Protein AF-A0A7H4PNN4-F1 (afdb_monomer_lite)

Organism: NCBI:txid1134687

Foldseek 3Di:
DDDDDDDPDPDLVVVLVVVQVCQVVDQEAEDPPDDPPSVVVSQVSNVVRHPHYYHD

pLDDT: mean 94.83, std 5.07, range [68.5, 98.19]

Structure (mmCIF, N/CA/C/O backbone):
data_AF-A0A7H4PNN4-F1
#
_entry.id   AF-A0A7H4PNN4-F1
#
loop_
_atom_site.group_PDB
_atom_site.id
_atom_site.type_symbol
_atom_site.label_atom_id
_atom_site.label_alt_id
_atom_site.label_comp_id
_atom_site.label_asym_id
_atom_site.label_entity_id
_atom_site.label_seq_id
_atom_site.pdbx_PDB_ins_code
_atom_site.Cartn_x
_atom_site.Cartn_y
_atom_site.Cartn_z
_atom_site.occupancy
_atom_site.B_iso_or_equiv
_atom_site.auth_seq_id
_atom_site.auth_comp_id
_atom_site.auth_asym_id
_atom_site.auth_atom_id
_atom_site.pdbx_PDB_model_num
ATOM 1 N N . MET A 1 1 ? -2.979 -13.579 13.657 1.00 68.50 1 MET A N 1
ATOM 2 C CA . MET A 1 1 ? -3.037 -14.416 12.440 1.00 68.50 1 MET A CA 1
ATOM 3 C C . MET A 1 1 ? -2.939 -13.468 11.260 1.00 68.50 1 MET A C 1
ATOM 5 O O . MET A 1 1 ? -3.712 -12.522 11.239 1.00 68.50 1 MET A O 1
ATOM 9 N N . CYS A 1 2 ? -1.972 -13.658 10.362 1.00 77.19 2 CYS A N 1
ATOM 10 C CA . CYS A 1 2 ? -1.820 -12.842 9.153 1.00 77.19 2 CYS A CA 1
ATOM 11 C C . CYS A 1 2 ? -2.219 -13.689 7.946 1.00 77.19 2 CYS A C 1
ATOM 13 O O . CYS A 1 2 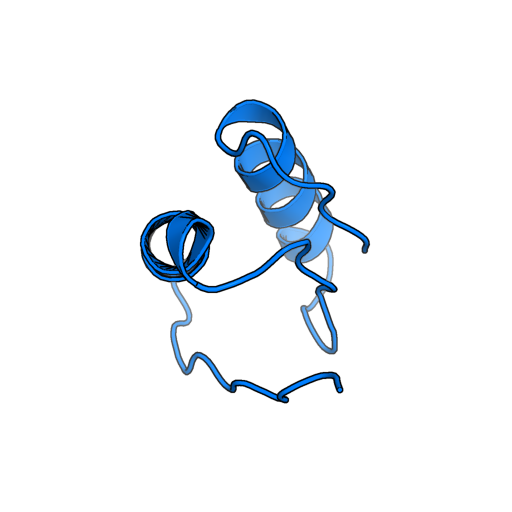? -1.762 -14.826 7.825 1.00 77.19 2 CYS A O 1
ATOM 15 N N . SER A 1 3 ? -3.073 -13.145 7.085 1.00 89.75 3 SER A N 1
ATOM 16 C CA . SER A 1 3 ? -3.513 -13.807 5.856 1.00 89.75 3 SER A CA 1
ATOM 17 C C . SER A 1 3 ? -2.743 -13.230 4.676 1.00 89.75 3 SER A C 1
ATOM 19 O O . SER A 1 3 ? -2.706 -12.015 4.510 1.00 89.75 3 SER A O 1
ATOM 21 N N . ILE A 1 4 ? -2.143 -14.092 3.857 1.00 92.44 4 ILE A N 1
ATOM 22 C CA . ILE A 1 4 ? -1.467 -13.682 2.621 1.00 92.44 4 ILE A CA 1
ATOM 23 C C . ILE A 1 4 ? -2.519 -13.591 1.517 1.00 92.44 4 ILE A C 1
ATOM 25 O O . ILE A 1 4 ? -3.227 -14.567 1.263 1.00 92.44 4 ILE A O 1
ATOM 29 N N . LEU A 1 5 ? -2.602 -12.443 0.847 1.00 93.75 5 LEU A N 1
ATOM 30 C CA . LEU A 1 5 ? -3.484 -12.231 -0.296 1.00 93.75 5 LEU A CA 1
ATOM 31 C C . LEU A 1 5 ? -2.658 -11.813 -1.510 1.00 93.75 5 LEU A C 1
ATOM 33 O O . LEU A 1 5 ? -1.843 -10.900 -1.422 1.00 93.75 5 LEU A O 1
ATOM 37 N N . LYS A 1 6 ? -2.894 -12.471 -2.646 1.00 93.62 6 LYS A N 1
ATOM 38 C CA . LYS A 1 6 ? -2.320 -12.072 -3.932 1.00 93.62 6 LYS A CA 1
ATOM 39 C C . LYS A 1 6 ? -3.353 -11.278 -4.718 1.00 93.62 6 LYS A C 1
ATOM 41 O O . LYS A 1 6 ? -4.471 -11.756 -4.906 1.00 93.62 6 LYS A O 1
ATOM 46 N N . VAL A 1 7 ? -2.963 -10.095 -5.176 1.00 94.38 7 VAL A N 1
ATOM 47 C CA . VAL A 1 7 ? -3.764 -9.244 -6.059 1.00 94.38 7 VAL A CA 1
ATOM 48 C C . VAL A 1 7 ? -3.052 -9.201 -7.407 1.00 94.38 7 VAL A C 1
ATOM 50 O O . VAL A 1 7 ? -1.969 -8.637 -7.513 1.00 94.38 7 VAL A O 1
ATOM 53 N N . ASP A 1 8 ? -3.639 -9.849 -8.410 1.00 94.69 8 ASP A N 1
ATOM 54 C CA . ASP A 1 8 ? -3.106 -9.904 -9.776 1.00 94.69 8 ASP A CA 1
ATOM 55 C C . ASP A 1 8 ? -3.663 -8.732 -10.597 1.00 94.69 8 ASP A C 1
ATOM 57 O O . ASP A 1 8 ? -4.562 -8.886 -11.422 1.00 94.69 8 ASP A O 1
ATOM 61 N N . GLU A 1 9 ? -3.195 -7.527 -10.274 1.00 95.06 9 GLU A N 1
ATOM 62 C CA . GLU A 1 9 ? -3.548 -6.289 -10.967 1.00 95.06 9 GLU A CA 1
ATOM 63 C C . GLU A 1 9 ? -2.269 -5.511 -11.281 1.00 95.06 9 GLU A C 1
ATOM 65 O O . GLU A 1 9 ? -1.427 -5.299 -10.409 1.00 95.06 9 GLU A O 1
ATOM 70 N N . LEU A 1 10 ? -2.125 -5.109 -12.543 1.00 93.00 10 LEU A N 1
ATOM 71 C CA . LEU A 1 10 ? -0.920 -4.464 -13.068 1.00 93.00 10 LEU A CA 1
ATOM 72 C C . LEU A 1 10 ? -1.047 -2.940 -13.093 1.00 93.00 10 LEU A C 1
ATOM 74 O O . LEU A 1 10 ? -0.038 -2.243 -13.172 1.00 93.00 10 LEU A O 1
ATOM 78 N N . ASP A 1 11 ? -2.275 -2.423 -13.052 1.00 95.19 11 ASP A N 1
ATOM 79 C CA . ASP A 1 11 ? -2.553 -0.998 -12.932 1.00 95.19 11 ASP A CA 1
ATOM 80 C C . ASP A 1 11 ? -2.444 -0.569 -11.453 1.00 95.19 11 ASP A C 1
ATOM 82 O O . ASP A 1 11 ? -3.238 -1.029 -10.622 1.00 95.19 11 ASP A O 1
ATOM 86 N N . PRO A 1 12 ? -1.495 0.318 -11.092 1.00 95.50 12 PRO A N 1
ATOM 87 C CA . PRO A 1 12 ? -1.283 0.719 -9.703 1.00 95.50 12 PRO A CA 1
ATOM 88 C C . PRO A 1 12 ? -2.518 1.341 -9.049 1.00 95.50 12 PRO A C 1
ATOM 90 O O . PRO A 1 12 ? -2.791 1.078 -7.879 1.00 95.50 12 PRO A O 1
ATOM 93 N N . ASP A 1 13 ? -3.300 2.132 -9.785 1.00 97.25 13 ASP A N 1
ATOM 94 C CA . ASP A 1 13 ? -4.483 2.796 -9.238 1.00 97.25 13 ASP A CA 1
ATOM 95 C C . ASP A 1 13 ? -5.598 1.785 -8.967 1.00 97.25 13 ASP A C 1
ATOM 97 O O . ASP A 1 13 ? -6.284 1.853 -7.939 1.00 97.25 13 ASP A O 1
ATOM 101 N N . LYS A 1 14 ? -5.772 0.796 -9.849 1.00 97.81 14 LYS A N 1
ATOM 102 C CA . LYS A 1 14 ? -6.709 -0.310 -9.602 1.00 97.81 14 LYS A CA 1
ATOM 103 C C . LYS A 1 14 ? -6.252 -1.193 -8.451 1.00 97.81 14 LYS A C 1
ATOM 105 O O . LYS A 1 14 ? -7.082 -1.541 -7.614 1.00 97.81 14 LYS A O 1
ATOM 110 N N . PHE A 1 15 ? -4.957 -1.487 -8.355 1.00 97.31 15 PHE A N 1
ATOM 111 C CA . PHE A 1 15 ? -4.392 -2.221 -7.227 1.00 97.31 15 PHE A CA 1
ATOM 112 C C . PHE A 1 15 ? -4.699 -1.507 -5.902 1.00 97.31 15 PHE A C 1
ATOM 114 O O . PHE A 1 15 ? -5.253 -2.113 -4.984 1.00 97.31 15 PHE A O 1
ATOM 121 N N . ILE A 1 16 ? -4.441 -0.194 -5.831 1.00 97.94 16 ILE A N 1
ATOM 122 C CA . ILE A 1 16 ? -4.759 0.640 -4.662 1.00 97.94 16 ILE A CA 1
ATOM 123 C C . ILE A 1 16 ? -6.253 0.563 -4.325 1.00 97.94 16 ILE A C 1
ATOM 125 O O . ILE A 1 16 ? -6.617 0.421 -3.159 1.00 97.94 16 ILE A O 1
ATOM 12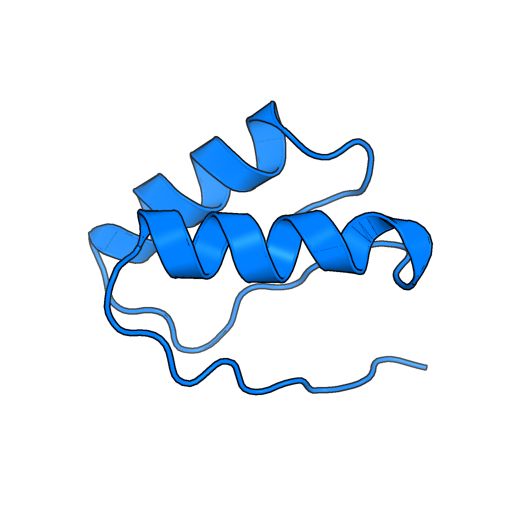9 N N . ASN A 1 17 ? -7.134 0.639 -5.328 1.00 98.19 17 ASN A N 1
ATOM 130 C CA . ASN A 1 17 ? -8.580 0.535 -5.121 1.00 98.19 17 ASN A CA 1
ATOM 131 C C . ASN A 1 17 ? -8.994 -0.817 -4.528 1.00 98.19 17 ASN A C 1
ATOM 133 O O . ASN A 1 17 ? -9.820 -0.846 -3.615 1.00 98.19 17 ASN A O 1
ATOM 137 N N . VAL A 1 18 ? -8.418 -1.915 -5.023 1.00 97.94 18 VAL A N 1
ATOM 138 C CA . VAL A 1 18 ? -8.678 -3.266 -4.508 1.00 97.94 18 VAL A CA 1
ATOM 139 C C . VAL A 1 18 ? -8.212 -3.383 -3.061 1.00 97.94 18 VAL A C 1
ATOM 141 O O . VAL A 1 18 ? -8.990 -3.804 -2.209 1.00 97.94 18 VAL A O 1
ATOM 144 N N . VAL A 1 19 ? -6.979 -2.968 -2.758 1.00 97.50 19 VAL A N 1
ATOM 145 C CA . VAL A 1 19 ? -6.422 -3.068 -1.401 1.00 97.50 19 VAL A CA 1
ATOM 146 C C . VAL A 1 19 ? -7.188 -2.188 -0.413 1.00 97.50 19 VAL A C 1
ATOM 148 O O . VAL A 1 19 ? -7.544 -2.655 0.667 1.00 97.50 19 VAL A O 1
ATOM 151 N N . ALA A 1 20 ? -7.523 -0.951 -0.785 1.00 97.75 20 ALA A N 1
ATOM 152 C CA . ALA A 1 20 ? -8.287 -0.051 0.077 1.00 97.75 20 ALA A CA 1
ATOM 153 C C . ALA A 1 20 ? -9.695 -0.588 0.389 1.00 97.75 20 ALA A C 1
ATOM 155 O O . ALA A 1 20 ? -10.196 -0.405 1.495 1.00 97.75 20 ALA A O 1
ATOM 156 N N . ALA A 1 21 ? -10.333 -1.302 -0.546 1.00 97.75 21 ALA A N 1
ATOM 157 C CA . ALA A 1 21 ? -11.635 -1.926 -0.299 1.00 97.75 21 ALA A CA 1
ATOM 158 C C . ALA A 1 21 ? -11.583 -3.036 0.772 1.00 97.75 21 ALA A C 1
ATOM 160 O O . ALA A 1 21 ? -12.616 -3.380 1.348 1.00 97.75 21 ALA A O 1
ATOM 161 N N . LEU A 1 22 ? -10.396 -3.579 1.063 1.00 96.75 22 LEU A N 1
ATOM 162 C CA . LEU A 1 22 ? -10.188 -4.606 2.084 1.00 96.75 22 LEU A CA 1
ATOM 163 C C . LEU A 1 22 ? -9.993 -4.035 3.496 1.00 96.75 22 LEU A C 1
ATOM 165 O O . LEU A 1 22 ? -9.962 -4.816 4.448 1.00 96.75 22 LEU A O 1
ATOM 169 N N . GLU A 1 23 ? -9.905 -2.709 3.658 1.00 97.50 23 GLU A N 1
ATOM 170 C CA . GLU A 1 23 ? -9.699 -2.038 4.952 1.00 97.50 23 GLU A CA 1
ATOM 171 C C . GLU A 1 23 ? -10.602 -2.567 6.084 1.00 97.50 23 GLU A C 1
ATOM 173 O O . GLU A 1 23 ? -10.069 -2.877 7.146 1.00 97.50 23 GLU A O 1
ATOM 178 N N . PRO A 1 24 ? -11.923 -2.790 5.899 1.00 97.62 24 PRO A N 1
ATOM 179 C CA . PRO A 1 24 ? -12.788 -3.263 6.986 1.00 97.62 24 PRO A CA 1
ATOM 180 C C . PRO A 1 24 ? -12.469 -4.682 7.481 1.00 97.62 24 PRO A C 1
ATOM 182 O O . PRO A 1 24 ? -12.966 -5.099 8.525 1.00 97.62 24 PRO A O 1
ATOM 185 N N . THR A 1 25 ? -11.687 -5.447 6.713 1.00 96.62 25 THR A N 1
ATOM 186 C CA . THR A 1 25 ? -11.359 -6.850 7.003 1.00 96.62 25 THR A CA 1
ATOM 187 C C . THR A 1 25 ? -10.055 -6.987 7.789 1.00 96.62 25 THR A C 1
ATOM 189 O O . THR A 1 25 ? -9.877 -7.966 8.516 1.00 96.62 25 THR A O 1
ATOM 192 N N . PHE A 1 26 ? -9.135 -6.027 7.659 1.00 96.50 26 PHE A N 1
ATOM 193 C CA . PHE A 1 26 ? -7.773 -6.137 8.179 1.00 96.50 26 PHE A CA 1
ATOM 194 C C . PHE A 1 26 ? -7.442 -5.020 9.171 1.00 96.50 26 PHE A C 1
ATOM 196 O O . PHE A 1 26 ? -7.891 -3.891 9.041 1.00 96.50 26 PHE A O 1
ATOM 203 N N . GLY A 1 27 ? -6.606 -5.334 10.165 1.00 95.62 27 GLY A N 1
ATOM 204 C CA . GLY A 1 27 ? -6.084 -4.343 11.119 1.00 95.62 27 GLY A CA 1
ATOM 2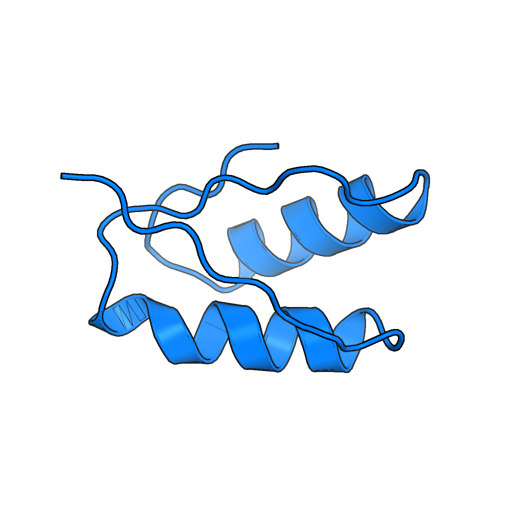05 C C . GLY A 1 27 ? -4.823 -3.614 10.642 1.00 95.62 27 GLY A C 1
ATOM 206 O O . GLY A 1 27 ? -4.329 -2.736 11.340 1.00 95.62 27 GLY A O 1
ATOM 207 N N . GLY A 1 28 ? -4.280 -4.000 9.488 1.00 96.81 28 GLY A N 1
ATOM 208 C CA . GLY A 1 28 ? -3.105 -3.409 8.855 1.00 96.81 28 GLY A CA 1
ATOM 209 C C . GLY A 1 28 ? -2.764 -4.141 7.559 1.00 96.81 28 GLY A C 1
ATOM 210 O O . GLY A 1 28 ? -3.134 -5.306 7.392 1.00 96.81 28 GLY A O 1
ATOM 211 N N . ILE A 1 29 ? -2.070 -3.457 6.653 1.00 97.50 29 ILE A N 1
ATOM 212 C CA . ILE A 1 29 ? -1.618 -3.996 5.366 1.00 97.50 29 ILE A CA 1
ATOM 213 C C . 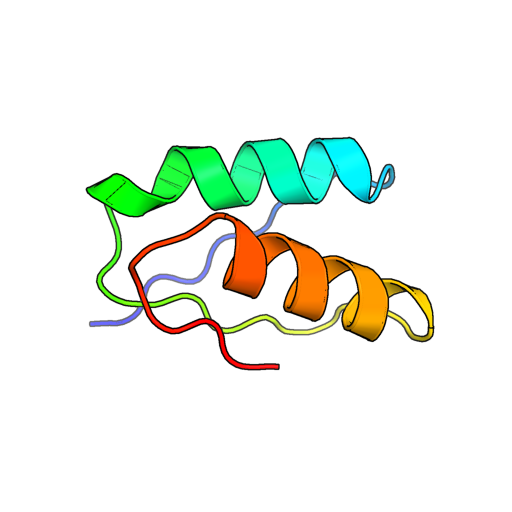ILE A 1 29 ? -0.092 -3.978 5.332 1.00 97.50 29 ILE A C 1
ATOM 215 O O . ILE A 1 29 ? 0.520 -2.966 5.657 1.00 97.50 29 ILE A O 1
ATOM 219 N N . ASN A 1 30 ? 0.512 -5.090 4.927 1.00 96.75 30 ASN A N 1
ATOM 220 C CA . ASN A 1 30 ? 1.940 -5.194 4.644 1.00 96.75 30 ASN A CA 1
ATOM 221 C C . ASN A 1 30 ? 2.088 -5.454 3.145 1.00 96.75 30 ASN A C 1
ATOM 223 O O . ASN A 1 30 ? 1.567 -6.461 2.657 1.00 96.75 30 ASN A O 1
ATOM 227 N N . LEU A 1 31 ? 2.694 -4.518 2.422 1.00 95.75 31 LEU A N 1
ATOM 228 C CA . LEU A 1 31 ? 2.972 -4.671 0.999 1.00 95.75 31 LEU A CA 1
ATOM 229 C C . LEU A 1 31 ? 4.209 -5.562 0.849 1.00 95.75 31 LEU A C 1
ATOM 231 O O . LEU A 1 31 ? 5.149 -5.450 1.614 1.00 95.75 31 LEU A O 1
ATOM 235 N N . GLU A 1 32 ? 4.187 -6.494 -0.096 1.00 94.69 32 GLU A N 1
ATOM 236 C CA . GLU A 1 32 ? 5.296 -7.422 -0.341 1.00 94.69 32 GLU A CA 1
ATOM 237 C C . GLU A 1 32 ? 5.412 -7.644 -1.849 1.00 94.69 32 GLU A C 1
ATOM 239 O O . GLU A 1 32 ? 4.407 -7.605 -2.564 1.00 94.69 32 GLU A O 1
ATOM 244 N N . ASP A 1 33 ? 6.632 -7.883 -2.333 1.00 91.38 33 ASP A N 1
ATOM 245 C CA . ASP A 1 33 ? 6.932 -8.222 -3.734 1.00 91.38 33 ASP A CA 1
ATOM 246 C C . ASP A 1 33 ? 6.424 -7.213 -4.796 1.00 91.38 33 ASP A C 1
ATOM 248 O O . ASP A 1 33 ? 6.259 -7.556 -5.971 1.00 91.38 33 ASP A O 1
ATOM 252 N N . ILE A 1 34 ? 6.215 -5.944 -4.426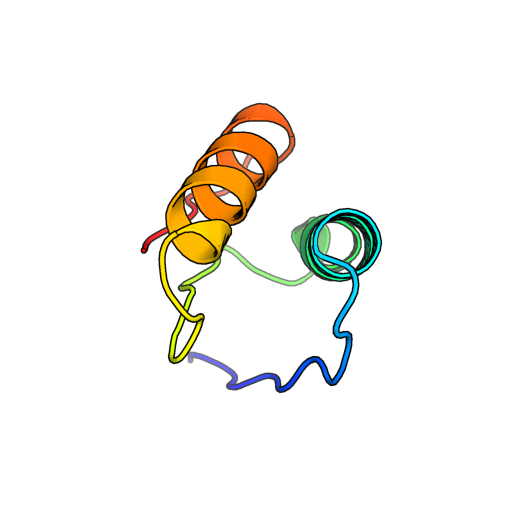 1.00 91.06 34 ILE A N 1
ATOM 253 C CA . ILE A 1 34 ? 5.856 -4.872 -5.368 1.00 91.06 34 ILE A CA 1
ATOM 254 C C . ILE A 1 34 ? 7.127 -4.224 -5.922 1.00 91.06 34 ILE A C 1
ATOM 256 O O . ILE A 1 34 ? 8.014 -3.793 -5.184 1.00 91.06 34 ILE A O 1
ATOM 260 N N . LYS A 1 35 ? 7.213 -4.123 -7.249 1.00 90.38 35 LYS A N 1
ATOM 261 C CA . LYS A 1 35 ? 8.369 -3.545 -7.939 1.00 90.38 35 LYS A CA 1
ATOM 262 C C . LYS A 1 35 ? 8.520 -2.041 -7.648 1.00 90.38 35 LYS A C 1
ATOM 264 O O . LYS A 1 35 ? 7.542 -1.311 -7.505 1.00 90.38 35 LYS A O 1
ATOM 269 N N . ALA A 1 36 ? 9.768 -1.577 -7.607 1.00 90.69 36 ALA A N 1
ATOM 270 C CA . ALA A 1 36 ? 10.097 -0.156 -7.653 1.00 90.69 36 ALA A CA 1
ATOM 271 C C . ALA A 1 36 ? 10.117 0.375 -9.108 1.00 90.69 36 ALA A C 1
ATOM 273 O O . ALA A 1 36 ? 10.606 -0.328 -10.003 1.00 90.69 36 ALA A O 1
ATOM 274 N N . PRO A 1 37 ? 9.708 1.639 -9.348 1.00 91.50 37 PRO A N 1
ATOM 275 C CA . PRO A 1 37 ? 9.354 2.661 -8.355 1.00 91.50 37 PRO A CA 1
ATOM 276 C C . PRO A 1 37 ? 7.877 2.655 -7.918 1.00 91.50 37 PRO A C 1
ATOM 278 O O . PRO A 1 37 ? 7.489 3.502 -7.115 1.00 91.50 37 PRO A O 1
ATOM 281 N N . GLU A 1 38 ? 7.049 1.743 -8.431 1.00 92.31 38 GLU A N 1
ATOM 282 C CA . GLU A 1 38 ? 5.599 1.745 -8.202 1.00 92.31 38 GLU A CA 1
ATOM 283 C C . GLU A 1 38 ? 5.215 1.514 -6.731 1.00 92.31 38 GLU A C 1
ATOM 285 O O . GLU A 1 38 ? 4.237 2.096 -6.257 1.00 92.31 38 GLU A O 1
ATOM 290 N N . CYS A 1 39 ? 6.005 0.735 -5.984 1.00 94.69 39 CYS A N 1
ATOM 291 C CA . CYS A 1 39 ? 5.776 0.474 -4.560 1.00 94.69 39 CYS A CA 1
ATOM 292 C C . CYS A 1 39 ? 5.658 1.755 -3.718 1.00 94.69 39 CYS A C 1
ATOM 294 O O . CYS A 1 39 ? 4.752 1.849 -2.893 1.00 94.69 39 CYS A O 1
ATOM 296 N N . PHE A 1 40 ? 6.485 2.775 -3.978 1.00 95.50 40 PHE A N 1
ATOM 297 C CA . PHE A 1 40 ? 6.448 4.045 -3.244 1.00 95.50 40 PHE A CA 1
ATOM 298 C C . PHE A 1 40 ? 5.143 4.808 -3.488 1.00 95.50 40 PHE A C 1
ATOM 300 O O . PHE A 1 40 ? 4.559 5.372 -2.562 1.00 95.50 40 PHE A O 1
ATOM 307 N N . TYR A 1 41 ? 4.671 4.810 -4.738 1.00 96.75 41 TYR A N 1
ATOM 308 C CA . TYR A 1 41 ? 3.405 5.440 -5.105 1.00 96.75 41 TYR A CA 1
ATOM 309 C C . TYR A 1 41 ? 2.222 4.735 -4.429 1.00 96.75 41 TYR A C 1
ATOM 311 O O . TYR A 1 41 ? 1.368 5.392 -3.831 1.00 96.75 41 TYR A O 1
ATOM 319 N N . ILE A 1 42 ? 2.205 3.400 -4.474 1.00 97.12 42 ILE A N 1
ATOM 320 C CA . ILE A 1 42 ? 1.156 2.571 -3.870 1.00 97.12 42 ILE A CA 1
ATOM 321 C C . ILE A 1 42 ? 1.129 2.740 -2.347 1.00 97.12 42 ILE A C 1
ATOM 323 O O . ILE A 1 42 ? 0.063 3.000 -1.787 1.00 97.12 42 ILE A O 1
ATOM 327 N N . GLU A 1 43 ? 2.282 2.658 -1.678 1.00 97.44 43 GLU A N 1
ATOM 328 C CA . GLU A 1 43 ? 2.403 2.853 -0.229 1.00 97.44 43 GLU A CA 1
ATOM 329 C C . GLU A 1 43 ? 1.868 4.227 0.187 1.00 97.44 43 GLU A C 1
ATOM 331 O O . GLU A 1 43 ? 1.016 4.318 1.076 1.00 97.44 43 GLU A O 1
ATOM 336 N N . GLN A 1 44 ? 2.321 5.297 -0.478 1.00 97.75 44 GLN A N 1
ATOM 337 C CA . GLN A 1 44 ? 1.887 6.656 -0.164 1.00 97.75 44 GLN A CA 1
ATOM 338 C C . GLN A 1 44 ? 0.367 6.800 -0.316 1.00 97.75 44 GLN A C 1
ATOM 340 O O . GLN A 1 44 ? -0.299 7.315 0.582 1.00 97.75 44 GLN A O 1
ATOM 345 N N . LYS A 1 45 ? -0.202 6.319 -1.427 1.00 98.19 45 LYS A N 1
ATOM 346 C CA . LYS A 1 45 ? -1.639 6.445 -1.702 1.00 98.19 45 LYS A CA 1
ATOM 347 C C . LYS A 1 45 ? -2.506 5.642 -0.742 1.00 98.19 45 LYS A C 1
ATOM 349 O O . LYS A 1 45 ? -3.562 6.123 -0.335 1.00 98.19 45 LYS A O 1
ATOM 354 N N . LEU A 1 46 ? -2.070 4.445 -0.358 1.00 98.06 46 LEU A N 1
ATOM 355 C CA . LEU A 1 46 ? -2.783 3.635 0.627 1.00 98.06 46 LEU A CA 1
ATOM 356 C C . LEU A 1 46 ? -2.726 4.278 2.018 1.00 98.06 46 LEU A C 1
ATOM 358 O O . LEU A 1 46 ? -3.758 4.356 2.678 1.00 98.06 46 LEU A O 1
ATOM 362 N N . ARG A 1 47 ? -1.576 4.834 2.426 1.00 97.94 47 ARG A N 1
ATOM 363 C CA . ARG A 1 47 ? -1.452 5.585 3.690 1.00 97.94 47 ARG A CA 1
ATOM 364 C C . ARG A 1 47 ? -2.309 6.846 3.742 1.00 97.94 47 ARG A C 1
ATOM 366 O O . ARG A 1 47 ? -2.817 7.182 4.803 1.00 97.94 47 ARG A O 1
ATOM 373 N N . GLU A 1 48 ? -2.456 7.551 2.622 1.00 97.75 48 GLU A N 1
ATOM 374 C CA . GLU A 1 48 ? -3.320 8.736 2.528 1.00 97.75 48 GLU A CA 1
ATOM 375 C C . GLU A 1 48 ? -4.813 8.378 2.632 1.00 97.75 48 GLU A C 1
ATOM 377 O O . GLU A 1 48 ? -5.608 9.186 3.113 1.00 97.75 48 GLU A O 1
ATOM 382 N N . ARG A 1 49 ? -5.207 7.192 2.151 1.00 97.44 49 ARG A N 1
ATOM 383 C CA . ARG A 1 49 ? -6.614 6.798 1.995 1.00 97.44 49 ARG A CA 1
ATOM 384 C C . ARG A 1 49 ? -7.165 5.965 3.151 1.00 97.44 49 ARG A C 1
ATOM 386 O O . ARG A 1 49 ? -8.367 6.033 3.398 1.00 97.44 49 ARG A O 1
ATOM 393 N N . MET A 1 50 ? -6.327 5.155 3.791 1.00 97.81 50 MET A N 1
ATOM 394 C CA . MET A 1 50 ? -6.750 4.143 4.759 1.00 97.81 50 MET A CA 1
ATOM 395 C C . MET A 1 50 ? -6.509 4.599 6.198 1.00 97.81 50 MET A C 1
ATOM 397 O O . MET A 1 50 ? -5.529 5.278 6.491 1.00 97.81 50 MET A O 1
ATOM 401 N N . ASN A 1 51 ? -7.374 4.173 7.121 1.00 98.00 51 ASN A N 1
ATOM 402 C CA . ASN A 1 51 ? -7.254 4.493 8.550 1.00 98.00 51 ASN A CA 1
ATOM 403 C C . ASN A 1 51 ? -6.486 3.425 9.346 1.00 98.00 51 ASN A C 1
ATOM 405 O O . ASN A 1 51 ? -6.362 3.526 10.568 1.00 98.00 51 ASN A O 1
ATOM 409 N N . ILE A 1 52 ? -5.989 2.391 8.668 1.00 98.00 52 ILE A N 1
ATOM 410 C CA . ILE A 1 52 ? -5.180 1.314 9.244 1.00 98.00 52 ILE A CA 1
ATOM 411 C C . ILE A 1 52 ? -3.717 1.461 8.807 1.00 98.00 52 ILE A C 1
ATOM 413 O O . ILE A 1 52 ? -3.447 2.029 7.747 1.00 98.00 52 ILE A O 1
ATOM 417 N N . PRO A 1 53 ? -2.750 0.961 9.592 1.00 97.88 53 PRO A N 1
ATOM 418 C CA . PRO A 1 53 ? -1.343 1.048 9.227 1.00 97.88 53 PRO A CA 1
ATOM 419 C C . PRO A 1 53 ? -1.040 0.291 7.925 1.00 97.88 53 PRO A C 1
ATOM 421 O O . PRO A 1 53 ? -1.482 -0.844 7.735 1.00 97.88 53 PRO A O 1
ATOM 424 N N . VAL A 1 54 ? -0.243 0.922 7.059 1.00 97.69 54 VAL A N 1
ATOM 425 C CA . VAL A 1 54 ? 0.281 0.345 5.813 1.00 97.69 54 VAL A CA 1
ATOM 426 C C . VAL A 1 54 ? 1.807 0.333 5.881 1.00 97.69 54 VAL A C 1
ATOM 428 O O . VAL A 1 54 ? 2.436 1.388 6.033 1.00 97.69 54 VAL A O 1
ATOM 431 N N . PHE A 1 55 ? 2.390 -0.854 5.784 1.00 94.75 55 PHE A N 1
ATOM 432 C CA . PHE A 1 55 ? 3.827 -1.104 5.840 1.00 94.75 55 PHE A CA 1
ATOM 433 C C . PHE A 1 55 ? 4.369 -1.447 4.439 1.00 94.75 55 PHE A C 1
ATOM 435 O O . PHE A 1 55 ? 3.633 -2.067 3.664 1.00 94.75 55 PHE A O 1
ATOM 442 N N . PRO A 1 56 ? 5.589 -0.989 4.106 1.00 85.81 56 PRO A N 1
ATOM 443 C CA . PRO A 1 56 ? 6.262 -1.298 2.847 1.00 85.81 56 PRO A CA 1
ATOM 444 C C . PRO A 1 56 ? 6.790 -2.729 2.778 1.00 85.81 56 PRO A C 1
ATOM 446 O O . PRO A 1 56 ? 7.028 -3.318 3.859 1.00 85.81 56 PRO A O 1
#

Sequence (56 aa):
MCSILKVDELDPDKFINVVAA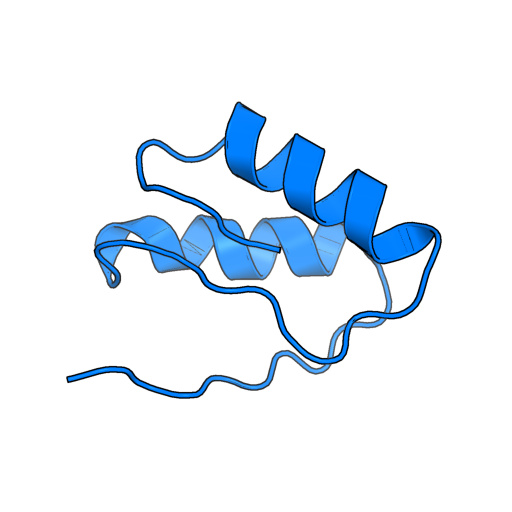LEPTFGGINLEDIKAPECFYIEQKLRERMNIPVFP

Secondary structure (DSSP, 8-state):
----------SHHHHHHHHHHTGGG-S-EE--SPPTTHHHHHHHHHHHH-SS-EE-

Radius of gyration: 10.38 Å; chains: 1; bounding box: 23×23×26 Å

InterPro domains:
  IPR012301 Malic enzyme, N-terminal domain [PF00390] (11-47)
  IPR037062 Malic enzyme, N-terminal domain superfamily [G3DSA:3.40.50.10380] (2-56)
  IPR046346 Aminoacid dehydrogenase-like, N-terminal domain superfamily [SSF53223] (7-55)
  IPR051674 Malate Decarboxylating Enzymes [PTHR43237] (5-55)